Protein AF-A0A1T2KT73-F1 (afdb_monomer_lite)

Structure (mmCIF, N/CA/C/O backbone):
data_AF-A0A1T2KT73-F1
#
_entry.id   AF-A0A1T2KT73-F1
#
loop_
_atom_site.group_PDB
_atom_site.id
_atom_site.type_symbol
_atom_site.label_atom_id
_atom_site.label_alt_id
_atom_site.label_comp_id
_atom_site.label_asym_id
_atom_site.label_entity_id
_atom_site.label_seq_id
_atom_site.pdbx_PDB_ins_code
_atom_site.Cartn_x
_atom_site.Cartn_y
_atom_site.Cartn_z
_atom_site.occupancy
_atom_site.B_iso_or_equiv
_atom_site.auth_seq_id
_atom_site.auth_comp_id
_atom_site.auth_asym_id
_atom_site.auth_atom_id
_atom_site.pdbx_PDB_model_num
ATOM 1 N N . MET A 1 1 ? -27.287 -7.869 16.035 1.00 60.25 1 MET A N 1
ATOM 2 C CA . MET A 1 1 ? -26.014 -7.550 16.724 1.00 60.25 1 MET A CA 1
ATOM 3 C C . MET A 1 1 ? -24.893 -8.373 16.089 1.00 60.25 1 MET A C 1
ATOM 5 O O . MET A 1 1 ? -25.144 -9.527 15.761 1.00 60.25 1 MET A O 1
ATOM 9 N N . HIS A 1 2 ? -23.702 -7.813 15.856 1.00 80.69 2 HIS A N 1
ATOM 10 C CA . HIS A 1 2 ? -22.602 -8.532 15.194 1.00 80.69 2 HIS A CA 1
ATOM 11 C C . HIS A 1 2 ? -22.084 -9.702 16.060 1.00 80.69 2 HIS A C 1
ATOM 13 O O . HIS A 1 2 ? -21.867 -9.531 17.259 1.00 80.69 2 HIS A O 1
ATOM 19 N N . ARG A 1 3 ? -21.849 -10.888 15.472 1.00 85.94 3 ARG A N 1
ATOM 20 C CA . ARG A 1 3 ? -21.513 -12.128 16.213 1.00 85.94 3 ARG A CA 1
ATOM 21 C C . ARG A 1 3 ? -20.261 -11.993 17.088 1.00 85.94 3 ARG A C 1
ATOM 23 O O . ARG A 1 3 ? -20.213 -12.538 18.191 1.00 85.94 3 ARG A O 1
ATOM 30 N N . LEU A 1 4 ? -19.251 -11.263 16.610 1.00 82.00 4 LEU A N 1
ATOM 31 C CA . LEU A 1 4 ? -18.031 -10.994 17.378 1.00 82.00 4 LEU A CA 1
ATOM 32 C C . LEU A 1 4 ? -18.305 -10.117 18.598 1.00 82.00 4 LEU A C 1
ATOM 34 O O . LEU A 1 4 ? -17.807 -10.431 19.676 1.00 82.00 4 LEU A O 1
ATOM 38 N N . LEU A 1 5 ? -19.144 -9.091 18.443 1.00 80.44 5 LEU A N 1
ATOM 39 C CA . LEU A 1 5 ? -19.534 -8.200 19.532 1.00 80.44 5 LEU A CA 1
ATOM 40 C C . LEU A 1 5 ? -20.291 -8.985 20.614 1.00 80.44 5 LEU A C 1
ATOM 42 O O . LEU A 1 5 ? -19.954 -8.905 21.789 1.00 80.44 5 LEU A O 1
ATOM 46 N N . SER A 1 6 ? -21.226 -9.854 20.220 1.00 82.75 6 SER A N 1
ATOM 47 C CA . SER A 1 6 ? -21.935 -10.738 21.158 1.00 82.75 6 SER A CA 1
ATOM 48 C C . SER A 1 6 ? -20.988 -11.685 21.909 1.00 82.75 6 SER A C 1
ATOM 50 O O . SER A 1 6 ? -21.173 -11.945 23.097 1.00 82.75 6 SER A O 1
ATOM 52 N N . ARG A 1 7 ? -19.935 -12.181 21.247 1.00 83.31 7 ARG A N 1
ATOM 53 C CA . ARG A 1 7 ? -18.901 -13.013 21.882 1.00 83.31 7 ARG A CA 1
ATOM 54 C C . ARG A 1 7 ? -18.015 -12.209 22.842 1.00 83.31 7 ARG A C 1
ATOM 56 O O . ARG A 1 7 ? -17.641 -12.733 23.889 1.00 83.31 7 ARG A O 1
ATOM 63 N N . GLN A 1 8 ? -17.676 -10.966 22.498 1.00 83.31 8 GLN A N 1
ATOM 64 C CA . GLN A 1 8 ? -16.897 -10.061 23.351 1.00 83.31 8 GLN A CA 1
ATOM 65 C C . GLN A 1 8 ? -17.671 -9.683 24.618 1.00 83.31 8 GLN A C 1
ATOM 67 O O . GLN A 1 8 ? -17.109 -9.755 25.709 1.00 83.31 8 GLN A O 1
ATOM 72 N N . LEU A 1 9 ? -18.966 -9.384 24.490 1.00 82.94 9 LEU A N 1
ATOM 73 C CA . LEU A 1 9 ? -19.841 -9.083 25.624 1.00 82.94 9 LEU A CA 1
ATOM 74 C C . LEU A 1 9 ? -19.959 -10.274 26.582 1.00 82.94 9 LEU A C 1
ATOM 76 O O . LEU A 1 9 ? -19.686 -10.127 27.772 1.00 82.94 9 LEU A O 1
ATOM 80 N N . ARG A 1 10 ? -20.208 -11.484 26.058 1.00 83.31 10 ARG A N 1
ATOM 81 C CA . ARG A 1 10 ? -20.224 -12.713 26.875 1.00 83.31 10 ARG A CA 1
ATOM 82 C C . ARG A 1 10 ? -18.905 -12.953 27.616 1.00 83.31 10 ARG A C 1
ATOM 84 O O . ARG A 1 10 ? -18.930 -13.322 28.783 1.00 83.31 10 ARG A O 1
ATOM 91 N N . LYS A 1 11 ? -17.752 -12.718 26.972 1.00 82.50 11 LYS A N 1
ATOM 92 C CA . LYS A 1 11 ? -16.427 -12.856 27.614 1.00 82.50 11 LYS A CA 1
ATOM 93 C C . LYS A 1 11 ? -16.197 -11.867 28.759 1.00 82.50 11 LYS A C 1
ATOM 95 O O . LYS A 1 11 ? -15.420 -12.170 29.656 1.00 82.50 11 LYS A O 1
ATOM 100 N N . LEU A 1 12 ? -16.832 -10.700 28.717 1.00 80.50 12 LEU A N 1
ATOM 101 C CA . LEU A 1 12 ? -16.734 -9.672 29.757 1.00 80.50 12 LEU A CA 1
ATOM 102 C C . LEU A 1 12 ? -17.805 -9.830 30.851 1.00 80.50 12 LEU A C 1
ATOM 104 O O . LEU A 1 12 ? -17.889 -8.990 31.750 1.00 80.50 12 LEU A O 1
ATOM 108 N N . GLY A 1 13 ? -18.621 -10.891 30.778 1.00 79.06 13 GLY A N 1
ATOM 109 C CA . GLY A 1 13 ? -19.756 -11.097 31.677 1.00 79.06 13 GLY A CA 1
ATOM 110 C C . GLY A 1 13 ? -20.811 -9.998 31.546 1.00 79.06 13 GLY A C 1
ATOM 111 O O . GLY A 1 13 ? -21.504 -9.701 32.512 1.00 79.06 13 GLY A O 1
ATOM 112 N N . LEU A 1 14 ? -20.875 -9.349 30.379 1.00 79.88 14 LEU A N 1
ATOM 113 C CA . LEU A 1 14 ? -21.839 -8.303 30.080 1.00 79.88 14 LEU A CA 1
ATOM 114 C C . LEU A 1 14 ? -23.060 -8.938 29.428 1.00 79.88 14 LEU A C 1
ATOM 116 O O . LEU A 1 14 ? -22.970 -9.463 28.314 1.00 79.88 14 LEU A O 1
ATOM 120 N N . ASP A 1 15 ? -24.186 -8.872 30.132 1.00 75.62 15 ASP A N 1
ATOM 121 C CA . ASP A 1 15 ? -25.490 -9.220 29.588 1.00 75.62 15 ASP A CA 1
ATOM 122 C C . ASP A 1 15 ? -26.254 -7.945 29.216 1.00 75.62 15 ASP A C 1
ATOM 124 O O . ASP A 1 15 ? -26.145 -6.920 29.893 1.00 75.62 15 ASP A O 1
ATOM 128 N N . THR A 1 16 ? -27.035 -7.992 28.138 1.00 68.62 16 THR A N 1
ATOM 129 C CA . THR A 1 16 ? -27.805 -6.835 27.631 1.00 68.62 16 THR A CA 1
ATOM 130 C C . THR A 1 16 ? -28.884 -6.344 28.600 1.00 68.62 16 THR A C 1
ATOM 132 O O . THR A 1 16 ? -29.432 -5.260 28.424 1.00 68.62 16 THR A O 1
ATOM 135 N N . SER A 1 17 ? -29.186 -7.146 29.614 1.00 69.31 17 SER A N 1
ATOM 136 C CA . SER A 1 17 ? -30.226 -6.958 30.624 1.00 69.31 17 SER A CA 1
ATOM 137 C C . SER A 1 17 ? -29.715 -6.313 31.918 1.00 69.31 17 SER A C 1
ATOM 139 O O . SER A 1 17 ? -30.527 -5.953 32.767 1.00 69.31 17 SER A O 1
ATOM 141 N N . SER A 1 18 ? -28.398 -6.163 32.095 1.00 69.69 18 SER A N 1
ATOM 142 C CA . SER A 1 18 ? -27.792 -5.618 33.319 1.00 69.69 18 SER A CA 1
ATOM 143 C C . SER A 1 18 ? -26.932 -4.395 33.028 1.00 69.69 18 SER A C 1
ATOM 145 O O . SER A 1 18 ? -26.179 -4.385 32.053 1.00 69.69 18 SER A O 1
ATOM 147 N N . THR A 1 19 ? -26.989 -3.382 33.894 1.00 76.25 19 THR A N 1
ATOM 148 C CA . THR A 1 19 ? -26.130 -2.201 33.779 1.00 76.25 19 THR A CA 1
ATOM 149 C C . THR A 1 19 ? -24.668 -2.595 34.032 1.00 76.25 19 THR A C 1
ATOM 151 O O . THR A 1 19 ? -24.367 -3.121 35.107 1.00 76.25 19 THR A O 1
ATOM 154 N N . PRO A 1 20 ? -23.744 -2.354 33.082 1.00 82.00 20 PRO A N 1
ATOM 155 C CA . PRO A 1 20 ? -22.328 -2.649 33.263 1.00 82.00 20 PRO A CA 1
ATOM 156 C C . PRO A 1 20 ? -21.747 -1.909 34.465 1.00 82.00 20 PRO A C 1
ATOM 158 O O . PRO A 1 20 ? -22.029 -0.729 34.676 1.00 82.00 20 PRO A O 1
ATOM 161 N N . THR A 1 21 ? -20.836 -2.552 35.190 1.00 86.94 21 THR A N 1
ATOM 162 C CA . THR A 1 21 ? -19.983 -1.821 36.134 1.00 86.94 21 THR A CA 1
ATOM 163 C C . THR A 1 21 ? -19.013 -0.927 35.355 1.00 86.94 21 THR A C 1
ATOM 165 O O . THR A 1 21 ? -18.537 -1.318 34.287 1.00 86.94 21 THR A O 1
ATOM 168 N N . THR A 1 22 ? -18.613 0.218 35.917 1.00 87.56 22 THR A N 1
ATOM 169 C CA . THR A 1 22 ? -17.617 1.129 35.316 1.00 87.56 22 THR A CA 1
ATOM 170 C C . THR A 1 22 ? -16.347 0.402 34.851 1.00 87.56 22 THR A C 1
ATOM 172 O O . THR A 1 22 ? -15.844 0.669 33.764 1.00 87.56 22 THR A O 1
ATOM 175 N N . LYS A 1 23 ? -15.863 -0.589 35.619 1.00 87.81 23 LYS A N 1
ATOM 176 C CA . LYS A 1 23 ? -14.710 -1.428 35.238 1.00 87.81 23 LYS A CA 1
ATOM 177 C C . LYS A 1 23 ? -14.965 -2.287 33.995 1.00 87.81 23 LYS A C 1
ATOM 179 O O . LYS A 1 23 ? -14.079 -2.425 33.159 1.00 87.81 23 LYS A O 1
ATOM 184 N N . GLN A 1 24 ? -16.156 -2.874 33.861 1.00 85.88 24 GLN A N 1
ATOM 185 C CA . GLN A 1 24 ? -16.492 -3.688 32.690 1.00 85.88 24 GLN A CA 1
ATOM 186 C C . GLN A 1 24 ? -16.628 -2.819 31.438 1.00 85.88 24 GLN A C 1
ATOM 188 O O . GLN A 1 24 ? -16.176 -3.224 30.369 1.00 85.88 24 GLN A O 1
ATOM 193 N N . LEU A 1 25 ? -17.193 -1.615 31.582 1.00 87.38 25 LEU A N 1
ATOM 194 C CA . LEU A 1 25 ? -17.280 -0.644 30.496 1.00 87.38 25 LEU A CA 1
ATOM 195 C C . LEU A 1 25 ? -15.891 -0.174 30.045 1.00 87.38 25 LEU A C 1
ATOM 197 O O . LEU A 1 25 ? -15.613 -0.182 28.850 1.00 87.38 25 LEU A O 1
ATOM 201 N N . ALA A 1 26 ? -14.998 0.153 30.985 1.00 89.69 26 ALA A N 1
ATOM 202 C CA . ALA A 1 26 ? -13.615 0.511 30.672 1.00 89.69 26 ALA A CA 1
ATOM 203 C C . ALA A 1 26 ? -12.887 -0.620 29.920 1.00 89.69 26 ALA A C 1
ATOM 205 O O . ALA A 1 26 ? -12.269 -0.376 28.888 1.00 89.69 26 ALA A O 1
ATOM 206 N N . ASN A 1 27 ? -13.035 -1.872 30.370 1.00 89.06 27 ASN A N 1
ATOM 207 C CA . ASN A 1 27 ? -12.447 -3.035 29.695 1.00 89.06 27 ASN A CA 1
ATOM 208 C C . ASN A 1 27 ? -13.015 -3.270 28.286 1.00 89.06 27 ASN A C 1
ATOM 210 O O . ASN A 1 27 ? -12.292 -3.719 27.396 1.00 89.06 27 ASN A O 1
ATOM 214 N N . LEU A 1 28 ? -14.307 -3.003 28.078 1.00 88.00 28 LEU A N 1
ATOM 215 C CA . LEU A 1 28 ? -14.923 -3.086 26.756 1.00 88.00 28 LEU A CA 1
ATOM 216 C C . LEU A 1 28 ? -14.352 -2.012 25.826 1.00 88.00 28 LEU A C 1
ATOM 218 O O . LEU A 1 28 ? -13.920 -2.344 24.726 1.00 88.00 28 LEU A O 1
ATOM 222 N N . LEU A 1 29 ? -14.321 -0.754 26.278 1.00 90.56 29 LEU A N 1
ATOM 223 C CA . LEU A 1 29 ? -13.792 0.369 2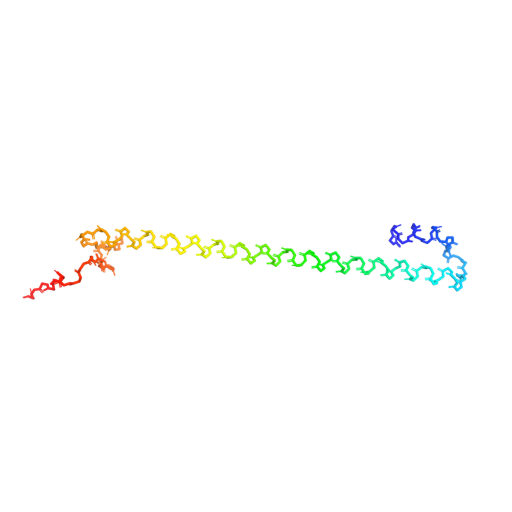5.501 1.00 90.56 29 LEU A CA 1
ATOM 224 C C . LEU A 1 29 ? -12.325 0.155 25.133 1.00 90.56 29 LEU A C 1
ATOM 226 O O . LEU A 1 29 ? -11.965 0.357 23.979 1.00 90.56 29 LEU A O 1
ATOM 230 N N . GLN A 1 30 ? -11.514 -0.345 26.066 1.00 92.62 30 GLN A N 1
ATOM 231 C CA . GLN A 1 30 ? -10.118 -0.685 25.808 1.00 92.62 30 GLN A CA 1
ATOM 232 C C . GLN A 1 30 ? -9.986 -1.733 24.692 1.00 92.62 30 GLN A C 1
ATOM 234 O O . GLN A 1 30 ? -9.266 -1.517 23.723 1.00 92.62 30 GLN A O 1
ATOM 239 N N . ARG A 1 31 ? -10.747 -2.834 24.762 1.00 88.94 31 ARG A N 1
ATOM 240 C CA . ARG A 1 31 ? -10.734 -3.880 23.720 1.00 88.94 31 ARG A CA 1
ATOM 241 C C . ARG A 1 31 ? -11.217 -3.378 22.360 1.00 88.94 31 ARG A C 1
ATOM 243 O O . ARG A 1 31 ? -10.727 -3.835 21.329 1.00 88.94 31 ARG A O 1
ATOM 250 N N . VAL A 1 32 ? -12.212 -2.492 22.344 1.00 90.81 32 VAL A N 1
ATOM 251 C CA . VAL A 1 32 ? -12.709 -1.875 21.106 1.00 90.81 32 VAL A CA 1
ATOM 252 C C . VAL A 1 32 ? -11.640 -0.955 20.519 1.00 90.81 32 VAL A C 1
ATOM 254 O O . VAL A 1 32 ? -11.350 -1.067 19.333 1.00 90.81 32 VAL A O 1
ATOM 257 N N . SER A 1 33 ? -11.006 -0.131 21.355 1.00 94.31 33 SER A N 1
ATOM 258 C CA . SER A 1 33 ? -9.899 0.746 20.968 1.00 94.31 33 SER A CA 1
ATOM 259 C C . SER A 1 33 ? -8.741 -0.045 20.359 1.00 94.31 33 SER A C 1
ATOM 261 O O . SER A 1 33 ? -8.286 0.282 19.272 1.00 94.31 33 SER A O 1
ATOM 263 N N . GLU A 1 34 ? -8.317 -1.135 21.004 1.00 94.31 34 GLU A N 1
ATOM 264 C CA . GLU A 1 34 ? -7.282 -2.041 20.483 1.00 94.31 34 GLU A CA 1
ATOM 265 C C . GLU A 1 34 ? -7.675 -2.665 19.138 1.00 94.31 34 GLU A C 1
ATOM 267 O O . GLU A 1 34 ? -6.844 -2.794 18.246 1.00 94.31 34 GLU A O 1
ATOM 272 N N . THR A 1 35 ? -8.949 -3.030 18.966 1.00 92.19 35 THR A N 1
ATOM 273 C CA . THR A 1 35 ? -9.436 -3.606 17.703 1.00 92.19 35 THR A CA 1
ATOM 274 C C . THR A 1 35 ? -9.414 -2.578 16.572 1.00 92.19 35 THR A C 1
ATOM 276 O O . THR A 1 35 ? -9.073 -2.926 15.446 1.00 92.19 35 THR A O 1
ATOM 279 N N . TYR A 1 36 ? -9.785 -1.328 16.854 1.00 93.75 36 TYR A N 1
ATOM 280 C CA . TYR A 1 36 ? -9.733 -0.254 15.862 1.00 93.75 36 TYR A CA 1
ATOM 281 C C . TYR A 1 36 ? -8.299 0.124 15.516 1.00 93.75 36 TYR A C 1
ATOM 283 O O . TYR A 1 36 ? -7.993 0.223 14.335 1.00 93.75 36 TYR A O 1
ATOM 291 N N . GLN A 1 37 ? -7.413 0.214 16.511 1.00 97.00 37 GLN A N 1
ATOM 292 C CA . GLN A 1 37 ? -5.997 0.467 16.261 1.00 97.00 37 GLN A CA 1
ATOM 293 C C . GLN A 1 37 ? -5.387 -0.622 15.374 1.00 97.00 37 GLN A C 1
ATOM 295 O O . GLN A 1 37 ? -4.750 -0.306 14.379 1.00 97.00 37 GLN A O 1
ATOM 300 N N . GLN A 1 38 ? -5.659 -1.898 15.671 1.00 96.75 38 GLN A N 1
ATOM 301 C CA . GLN A 1 38 ? -5.186 -3.000 14.834 1.00 96.75 38 GLN A CA 1
ATOM 302 C C . GLN A 1 38 ? -5.726 -2.906 13.401 1.00 96.75 38 GLN A C 1
ATOM 304 O O . GLN A 1 38 ? -4.986 -3.128 12.453 1.00 96.75 38 GLN A O 1
ATOM 309 N N . ALA A 1 39 ? -7.009 -2.576 13.230 1.00 95.38 39 ALA A N 1
ATOM 310 C CA . ALA A 1 39 ? -7.605 -2.445 11.904 1.00 95.38 39 ALA A CA 1
ATOM 311 C C . ALA A 1 39 ? -7.006 -1.273 11.106 1.00 95.38 39 ALA A C 1
ATOM 313 O O . ALA A 1 39 ? -6.817 -1.395 9.895 1.00 95.38 39 ALA A O 1
ATOM 314 N N . ASP A 1 40 ? -6.700 -0.157 11.770 1.00 97.75 40 ASP A N 1
ATOM 315 C CA . ASP A 1 40 ? -6.028 0.986 11.153 1.00 97.75 40 ASP A CA 1
ATOM 316 C C . ASP A 1 40 ? -4.579 0.658 10.777 1.00 97.75 40 ASP A C 1
ATOM 318 O O . ASP A 1 40 ? -4.154 0.990 9.669 1.00 97.75 40 ASP A O 1
ATOM 322 N N . ASP A 1 41 ? -3.852 -0.049 11.644 1.00 97.62 41 ASP A N 1
ATOM 323 C CA . ASP A 1 41 ? -2.486 -0.504 11.379 1.00 97.62 41 ASP A CA 1
ATOM 324 C C . ASP A 1 41 ? -2.458 -1.489 10.196 1.00 97.62 41 ASP A C 1
ATOM 326 O O . ASP A 1 41 ? -1.668 -1.322 9.265 1.00 97.62 41 ASP A O 1
ATOM 330 N N . ASP A 1 42 ? -3.365 -2.472 10.179 1.00 98.00 42 ASP A N 1
ATOM 331 C CA . ASP A 1 42 ? -3.500 -3.445 9.089 1.00 98.00 42 ASP A CA 1
ATOM 332 C C . ASP A 1 42 ? -3.824 -2.743 7.759 1.00 98.00 42 ASP A C 1
ATOM 334 O O . ASP A 1 42 ? -3.233 -3.055 6.720 1.00 98.00 42 ASP A O 1
ATOM 338 N N . ARG A 1 43 ? -4.738 -1.762 7.783 1.00 98.00 43 ARG A N 1
ATOM 339 C CA . ARG A 1 43 ? -5.093 -0.965 6.602 1.00 98.00 43 ARG A CA 1
ATOM 340 C C . ARG A 1 43 ? -3.903 -0.152 6.103 1.00 98.00 43 ARG A C 1
ATOM 342 O O . ARG A 1 43 ? -3.622 -0.176 4.907 1.00 98.00 43 ARG A O 1
ATOM 349 N N . TYR A 1 44 ? -3.191 0.527 7.000 1.00 97.94 44 TYR A N 1
ATOM 350 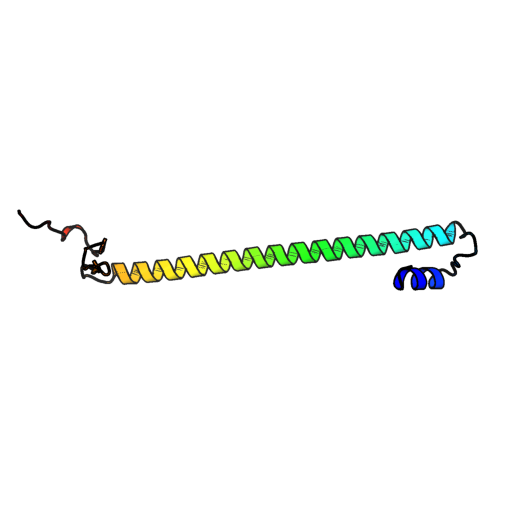C CA . TYR A 1 44 ? -2.006 1.307 6.653 1.00 97.94 44 TYR A CA 1
ATOM 351 C C . TYR A 1 44 ? -0.910 0.431 6.034 1.00 97.94 44 TYR A C 1
ATOM 353 O O . TYR A 1 44 ? -0.321 0.797 5.015 1.00 97.94 44 TYR A O 1
ATOM 361 N N . LEU A 1 45 ? -0.651 -0.746 6.610 1.00 98.25 45 LEU A N 1
ATOM 362 C CA . LEU A 1 45 ? 0.328 -1.692 6.074 1.00 98.25 45 LEU A CA 1
ATOM 363 C C . LEU A 1 45 ? -0.065 -2.190 4.681 1.00 98.25 45 LEU A C 1
ATOM 365 O O . LEU A 1 45 ? 0.788 -2.241 3.791 1.00 98.25 45 LEU A O 1
ATOM 369 N N . LEU A 1 46 ? -1.344 -2.513 4.469 1.00 98.19 46 LEU A N 1
ATOM 370 C CA . LEU A 1 46 ? -1.843 -2.932 3.162 1.00 98.19 46 LEU A CA 1
ATOM 371 C C . LEU A 1 46 ? -1.673 -1.820 2.121 1.00 98.19 46 LEU A C 1
ATOM 373 O O . LEU A 1 46 ? -1.075 -2.061 1.072 1.00 98.19 46 LEU A O 1
ATOM 377 N N . GLU A 1 47 ? -2.137 -0.606 2.427 1.00 98.31 47 GLU A N 1
ATOM 378 C CA . GLU A 1 47 ? -1.996 0.568 1.557 1.00 98.31 47 GLU A CA 1
ATOM 379 C C . GLU A 1 47 ? -0.525 0.820 1.207 1.00 98.31 47 GLU A C 1
ATOM 381 O O . GLU A 1 47 ? -0.178 0.994 0.038 1.00 98.31 47 GLU A O 1
ATOM 386 N N . ARG A 1 48 ? 0.368 0.747 2.201 1.00 98.19 48 ARG A N 1
ATOM 387 C CA . ARG A 1 48 ? 1.804 0.928 1.984 1.00 98.19 48 ARG A CA 1
ATOM 388 C C . ARG A 1 48 ? 2.400 -0.160 1.092 1.00 98.19 48 ARG A C 1
ATOM 390 O O . ARG A 1 48 ? 3.214 0.161 0.229 1.00 98.19 48 ARG A O 1
ATOM 397 N N . SER A 1 49 ? 2.012 -1.421 1.281 1.00 98.12 49 SER A N 1
ATOM 398 C CA . SER A 1 49 ? 2.498 -2.537 0.458 1.00 98.12 49 SER A CA 1
ATOM 399 C C . SER A 1 49 ? 2.042 -2.430 -0.999 1.00 98.12 49 SER A C 1
ATOM 401 O O . SER A 1 49 ? 2.837 -2.663 -1.909 1.00 98.12 49 SER A O 1
ATOM 403 N N . LEU A 1 50 ? 0.794 -2.006 -1.223 1.00 98.25 50 LEU A N 1
ATOM 404 C CA . LEU A 1 50 ? 0.249 -1.773 -2.558 1.00 98.25 50 LEU A CA 1
ATOM 405 C C . LEU A 1 50 ? 0.977 -0.628 -3.256 1.00 98.25 50 LEU A C 1
ATOM 407 O O . LEU A 1 50 ? 1.344 -0.770 -4.419 1.00 98.25 50 LEU A O 1
ATOM 411 N N . GLN A 1 51 ? 1.233 0.469 -2.539 1.00 98.31 51 GLN A N 1
ATOM 412 C CA . GLN A 1 51 ? 1.977 1.597 -3.088 1.00 98.31 51 GLN A CA 1
ATOM 413 C C . GLN A 1 51 ? 3.385 1.176 -3.523 1.00 98.31 51 GLN A C 1
ATOM 415 O O . GLN A 1 51 ? 3.771 1.430 -4.658 1.00 98.31 51 GLN A O 1
ATOM 420 N N . ILE A 1 52 ? 4.117 0.468 -2.656 1.00 98.31 52 ILE A N 1
ATOM 421 C CA . ILE A 1 52 ? 5.469 -0.019 -2.967 1.00 98.31 52 ILE A CA 1
ATOM 422 C C . ILE A 1 52 ? 5.445 -0.926 -4.201 1.00 98.31 52 ILE A C 1
ATOM 424 O O . ILE A 1 52 ? 6.228 -0.725 -5.123 1.00 98.31 52 ILE A O 1
ATOM 428 N N . SER A 1 53 ? 4.516 -1.884 -4.256 1.00 96.12 53 SER A N 1
ATOM 429 C CA . SER A 1 53 ? 4.414 -2.800 -5.395 1.00 96.12 53 SER A CA 1
ATOM 430 C C . SER A 1 53 ? 4.062 -2.077 -6.700 1.00 96.12 53 SER A C 1
ATOM 432 O O . SER A 1 53 ? 4.590 -2.427 -7.756 1.00 96.12 53 SER A O 1
ATOM 434 N N . SER A 1 54 ? 3.203 -1.056 -6.637 1.00 98.12 54 SER A N 1
ATOM 435 C CA . SER A 1 54 ? 2.869 -0.217 -7.790 1.00 98.12 54 SER A CA 1
ATOM 436 C C . SER A 1 54 ? 4.093 0.547 -8.297 1.00 98.12 54 SER A C 1
ATOM 438 O O . SER A 1 54 ? 4.366 0.541 -9.499 1.00 98.12 54 SER A O 1
ATOM 440 N N . ASP A 1 55 ? 4.850 1.163 -7.389 1.00 98.19 55 ASP A N 1
ATOM 441 C CA . ASP A 1 55 ? 6.048 1.935 -7.726 1.00 98.19 55 ASP A CA 1
ATOM 442 C C . ASP A 1 55 ? 7.134 1.034 -8.340 1.00 98.19 55 ASP A C 1
ATOM 444 O O . ASP A 1 55 ? 7.728 1.373 -9.367 1.00 98.19 55 ASP A O 1
ATOM 448 N N . GLU A 1 56 ? 7.352 -0.155 -7.768 1.00 98.50 56 GLU A N 1
ATOM 449 C CA . GLU A 1 56 ? 8.289 -1.154 -8.294 1.00 98.50 56 GLU A CA 1
ATOM 450 C C . GLU A 1 56 ? 7.898 -1.621 -9.701 1.00 98.50 56 GLU A C 1
ATOM 452 O O . GLU A 1 56 ? 8.741 -1.673 -10.600 1.00 98.50 56 GLU A O 1
ATOM 457 N N . MET A 1 57 ? 6.616 -1.919 -9.927 1.00 98.38 57 MET A N 1
ATOM 458 C CA . MET A 1 57 ? 6.119 -2.349 -11.234 1.00 98.38 57 MET A CA 1
ATOM 459 C C . MET A 1 57 ? 6.279 -1.250 -12.288 1.00 98.38 57 MET A C 1
ATOM 461 O O . MET A 1 57 ? 6.693 -1.525 -13.417 1.00 98.38 57 MET A O 1
ATOM 465 N N . GLN A 1 58 ? 6.000 0.002 -11.920 1.00 98.19 58 GLN A N 1
ATOM 466 C CA . GLN A 1 58 ? 6.172 1.142 -12.812 1.00 98.19 58 GLN A CA 1
ATOM 467 C C . GLN A 1 58 ? 7.647 1.356 -13.173 1.00 98.19 58 GLN A C 1
ATOM 469 O O . GLN A 1 58 ? 7.959 1.580 -14.345 1.00 98.19 58 GLN A O 1
ATOM 474 N N . ALA A 1 59 ? 8.557 1.227 -12.206 1.00 98.25 59 ALA A N 1
ATOM 475 C CA . ALA A 1 59 ? 9.993 1.306 -12.452 1.00 98.25 59 ALA A CA 1
ATOM 476 C C . ALA A 1 59 ? 10.475 0.184 -13.390 1.00 98.25 59 ALA A C 1
ATOM 478 O O . ALA A 1 59 ? 11.183 0.454 -14.363 1.00 98.25 59 ALA A O 1
ATOM 479 N N . MET A 1 60 ? 10.039 -1.061 -13.161 1.00 98.00 60 MET A N 1
ATOM 480 C CA . MET A 1 60 ? 10.361 -2.192 -14.040 1.00 98.00 60 MET A CA 1
ATOM 481 C C . MET A 1 60 ? 9.847 -1.972 -15.465 1.00 98.00 60 MET A C 1
ATOM 483 O O . MET A 1 60 ? 10.582 -2.198 -16.428 1.00 98.00 60 MET A O 1
ATOM 487 N N . PHE A 1 61 ? 8.610 -1.491 -15.611 1.00 97.75 61 PHE A N 1
ATOM 488 C CA . PHE A 1 61 ? 8.025 -1.197 -16.917 1.00 97.75 61 PHE A CA 1
ATOM 489 C C . PHE A 1 61 ? 8.812 -0.115 -17.663 1.00 97.75 61 PHE A C 1
ATOM 491 O O . PHE A 1 61 ? 9.135 -0.284 -18.839 1.00 97.75 61 PHE A O 1
ATOM 498 N N . GLN A 1 62 ? 9.177 0.975 -16.981 1.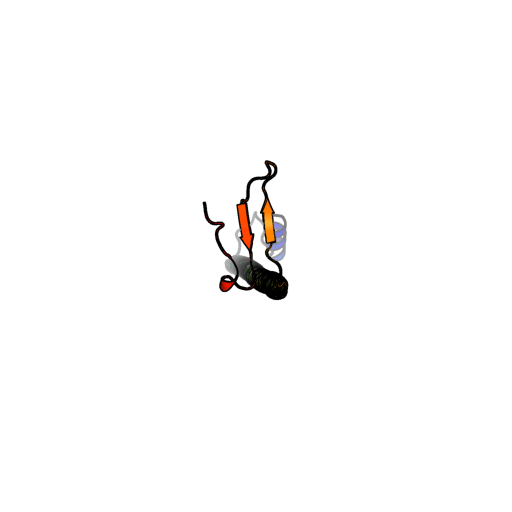00 97.81 62 GLN A N 1
ATOM 499 C CA . GLN A 1 62 ? 9.993 2.042 -17.566 1.00 97.81 62 GLN A CA 1
ATOM 500 C C . GLN A 1 62 ? 11.367 1.531 -18.007 1.00 97.81 62 GLN A C 1
ATOM 502 O O . GLN A 1 62 ? 11.803 1.828 -19.119 1.00 97.81 62 GLN A O 1
ATOM 507 N N . GLN A 1 63 ? 12.023 0.714 -17.182 1.00 97.62 63 GLN A N 1
ATOM 508 C CA . GLN A 1 63 ? 13.311 0.117 -17.522 1.00 97.62 63 GLN A CA 1
ATOM 509 C C . GLN A 1 63 ? 13.205 -0.814 -18.739 1.00 97.62 63 GLN A C 1
ATOM 511 O O . GLN A 1 63 ? 14.049 -0.767 -19.637 1.00 97.62 63 GLN A O 1
ATOM 516 N N . GLN A 1 64 ? 12.168 -1.653 -18.793 1.00 97.44 64 GLN A N 1
ATOM 517 C CA . GLN A 1 64 ? 11.948 -2.560 -19.917 1.00 97.44 64 GLN A CA 1
ATOM 518 C C . GLN A 1 64 ? 11.665 -1.789 -21.208 1.00 97.44 64 GLN A C 1
ATOM 520 O O . GLN A 1 64 ? 12.235 -2.119 -22.249 1.00 97.44 64 GLN A O 1
ATOM 525 N N . LYS A 1 65 ? 10.840 -0.739 -21.132 1.00 96.50 65 LYS A N 1
ATOM 526 C CA . LYS A 1 65 ? 10.540 0.144 -22.261 1.00 96.50 65 LYS A CA 1
ATOM 527 C C . LYS A 1 65 ? 11.805 0.822 -22.787 1.00 96.50 65 LYS A C 1
ATOM 529 O O . LYS A 1 65 ? 12.105 0.683 -23.968 1.00 96.50 65 LYS A O 1
ATOM 534 N N . ALA A 1 66 ? 12.594 1.444 -21.910 1.00 96.00 66 ALA A N 1
ATOM 535 C CA . ALA A 1 66 ? 13.848 2.091 -22.293 1.00 96.00 66 ALA A CA 1
ATOM 536 C C . ALA A 1 66 ? 14.843 1.101 -22.927 1.00 96.00 66 ALA A C 1
ATOM 538 O O . ALA A 1 66 ? 15.522 1.426 -23.899 1.00 96.00 66 ALA A O 1
ATOM 539 N N . SER A 1 67 ? 14.911 -0.136 -22.420 1.00 95.12 67 SER A N 1
ATOM 540 C CA . SER A 1 67 ? 15.759 -1.174 -23.014 1.00 95.12 67 SER A CA 1
ATOM 541 C C . SER A 1 67 ? 15.269 -1.614 -24.396 1.00 95.12 67 SER A C 1
ATOM 543 O O . SER A 1 67 ? 16.090 -1.823 -25.289 1.00 95.12 67 SER A O 1
ATOM 545 N N . ALA A 1 68 ? 13.955 -1.757 -24.587 1.00 93.56 68 ALA A N 1
ATOM 546 C CA . ALA A 1 68 ? 13.372 -2.115 -25.876 1.00 93.56 68 ALA A CA 1
ATOM 547 C C . ALA A 1 68 ? 13.589 -1.011 -26.921 1.00 93.56 68 ALA A C 1
ATOM 549 O O . ALA A 1 68 ? 14.058 -1.306 -28.019 1.00 93.56 68 ALA A O 1
ATOM 550 N N . GLU A 1 69 ? 13.328 0.246 -26.557 1.00 93.44 69 GLU A N 1
ATOM 551 C CA . GLU A 1 69 ? 13.567 1.418 -27.408 1.00 93.44 69 GLU A CA 1
ATOM 552 C C . GLU A 1 69 ? 15.049 1.544 -27.774 1.00 93.44 69 GLU A C 1
ATOM 554 O O . GLU A 1 69 ? 15.382 1.667 -28.949 1.00 93.44 69 GLU A O 1
ATOM 559 N N . GLY A 1 70 ? 15.957 1.405 -26.802 1.00 91.69 70 GLY A N 1
ATOM 560 C CA . GLY A 1 70 ? 17.397 1.440 -27.064 1.00 91.69 70 GLY A CA 1
ATOM 561 C C . GLY A 1 70 ? 17.872 0.325 -28.003 1.00 91.69 70 GLY A C 1
ATOM 562 O O . GLY A 1 70 ? 18.730 0.558 -28.852 1.00 91.69 70 GLY A O 1
ATOM 563 N N . ARG A 1 71 ? 17.298 -0.883 -27.901 1.00 89.69 71 ARG A N 1
ATOM 564 C CA . ARG A 1 71 ? 17.595 -1.992 -28.828 1.00 89.69 71 ARG A CA 1
ATOM 565 C C . ARG A 1 71 ? 17.091 -1.706 -30.237 1.00 89.69 71 ARG A C 1
ATOM 567 O O . ARG A 1 71 ? 17.825 -1.953 -31.186 1.00 89.69 71 ARG A O 1
ATOM 574 N N . LEU A 1 72 ? 15.868 -1.194 -30.366 1.00 86.38 72 LEU A N 1
ATOM 575 C CA . LEU A 1 72 ? 15.307 -0.772 -31.649 1.00 86.38 72 LEU A CA 1
ATOM 576 C C . LEU A 1 72 ? 16.176 0.308 -32.291 1.00 86.38 72 LEU A C 1
ATOM 578 O O . LEU A 1 72 ? 16.573 0.149 -33.439 1.00 86.38 72 LEU A O 1
ATOM 582 N N . GLN A 1 73 ? 16.558 1.337 -31.532 1.00 83.56 73 GLN A N 1
ATOM 583 C CA . GLN A 1 73 ? 17.415 2.409 -32.032 1.00 83.56 73 GLN A CA 1
ATOM 584 C C . GLN A 1 73 ? 18.780 1.887 -32.492 1.00 83.56 73 GLN A C 1
ATOM 586 O O . GLN A 1 73 ? 19.266 2.282 -33.546 1.00 83.56 73 GLN A O 1
ATOM 591 N N . ALA A 1 74 ? 19.397 0.977 -31.733 1.00 86.56 74 ALA A N 1
ATOM 592 C CA . ALA A 1 74 ? 20.670 0.375 -32.119 1.00 86.56 74 ALA A CA 1
ATOM 593 C C . ALA A 1 74 ? 20.554 -0.461 -33.403 1.00 86.56 74 ALA A C 1
ATOM 595 O O . ALA A 1 74 ? 21.466 -0.428 -34.223 1.00 86.56 74 ALA A O 1
ATOM 596 N N . LEU A 1 75 ? 19.446 -1.187 -33.592 1.00 83.12 75 LEU A N 1
ATOM 597 C CA . LEU A 1 75 ? 19.182 -1.934 -34.824 1.00 83.12 75 LEU A CA 1
ATOM 598 C C . LEU A 1 75 ? 18.961 -0.999 -36.015 1.00 83.12 75 LEU A C 1
ATOM 600 O O . LEU A 1 75 ? 19.581 -1.213 -37.049 1.00 83.12 75 LEU A O 1
ATOM 604 N N . VAL A 1 76 ? 18.133 0.038 -35.860 1.00 77.62 76 VAL A N 1
ATOM 605 C CA . VAL A 1 76 ? 17.889 1.049 -36.903 1.00 77.62 76 VAL A CA 1
ATOM 606 C C . VAL A 1 76 ? 19.195 1.732 -37.304 1.00 77.62 76 VAL A C 1
ATOM 608 O O . VAL A 1 76 ? 19.516 1.776 -38.483 1.00 77.62 76 VAL A O 1
ATOM 611 N N . ASN A 1 77 ? 19.999 2.178 -36.336 1.00 72.62 77 ASN A N 1
ATOM 612 C CA . ASN A 1 77 ? 21.273 2.848 -36.610 1.00 72.62 77 ASN A CA 1
ATOM 613 C C . ASN A 1 77 ? 22.339 1.912 -37.206 1.00 72.62 77 ASN A C 1
ATOM 615 O O . ASN A 1 77 ? 23.283 2.382 -37.833 1.00 72.62 77 ASN A O 1
ATOM 619 N N . ALA A 1 78 ? 22.244 0.601 -36.967 1.00 78.38 78 ALA A N 1
ATOM 620 C CA . ALA A 1 78 ? 23.165 -0.382 -37.534 1.00 78.38 78 ALA A CA 1
ATOM 621 C C . ALA A 1 78 ? 22.793 -0.794 -38.967 1.00 78.38 78 ALA A C 1
ATOM 623 O O . ALA A 1 78 ? 23.592 -1.468 -39.619 1.00 78.38 78 ALA A O 1
ATOM 624 N N . LEU A 1 79 ? 21.600 -0.428 -39.450 1.00 66.94 79 LEU A N 1
ATOM 625 C CA . LEU A 1 79 ? 21.191 -0.662 -40.828 1.00 66.94 79 LEU A CA 1
ATOM 626 C C . LEU A 1 79 ? 21.688 0.501 -41.708 1.00 66.94 79 LEU A C 1
ATOM 628 O O . LEU A 1 79 ? 21.275 1.639 -41.502 1.00 66.94 79 LEU A O 1
ATOM 632 N N . PRO A 1 80 ? 22.558 0.237 -42.697 1.00 55.31 80 PRO A N 1
ATOM 633 C CA . PRO A 1 80 ? 23.044 1.259 -43.624 1.00 55.31 80 PRO A CA 1
ATOM 634 C C . PRO A 1 80 ? 22.027 1.625 -44.723 1.00 55.31 80 PRO A C 1
ATOM 636 O O . PRO A 1 80 ? 22.304 2.508 -45.529 1.00 55.31 80 PRO A O 1
ATOM 639 N N . ASP A 1 81 ? 20.867 0.962 -44.772 1.00 63.72 81 ASP A N 1
ATOM 640 C CA . ASP A 1 81 ? 19.906 1.080 -45.871 1.00 63.72 81 ASP A CA 1
ATOM 641 C C . ASP A 1 81 ? 18.720 1.989 -45.519 1.00 63.72 81 ASP A C 1
ATOM 643 O O . ASP A 1 81 ? 18.175 1.948 -44.415 1.00 63.72 81 ASP A O 1
ATOM 647 N N . ILE A 1 82 ? 18.304 2.797 -46.497 1.00 67.75 82 ILE A N 1
ATOM 648 C CA . ILE A 1 82 ? 17.150 3.697 -46.406 1.00 67.75 82 ILE A CA 1
ATOM 649 C C . ILE A 1 82 ? 15.868 2.857 -46.331 1.00 67.75 82 ILE A C 1
ATOM 651 O O . ILE A 1 82 ? 15.550 2.105 -47.255 1.00 67.75 82 ILE A O 1
ATOM 655 N N . VAL A 1 83 ? 15.109 3.003 -45.246 1.00 67.88 83 VAL A N 1
ATOM 656 C CA . VAL A 1 83 ? 13.812 2.351 -45.051 1.00 67.88 83 VAL A CA 1
ATOM 657 C C . VAL A 1 83 ? 12.698 3.324 -45.429 1.00 67.88 83 VAL A C 1
ATOM 659 O O . VAL A 1 83 ? 12.582 4.405 -44.852 1.00 67.88 83 VAL A O 1
ATOM 662 N N . PHE A 1 84 ? 11.856 2.916 -46.379 1.00 73.00 84 PHE A N 1
ATOM 663 C CA . PHE A 1 84 ? 10.640 3.632 -46.761 1.00 73.00 84 PHE A CA 1
ATOM 664 C C . PHE A 1 84 ? 9.425 2.965 -46.117 1.00 73.00 84 PHE A C 1
ATOM 666 O O . PHE A 1 84 ? 9.136 1.798 -46.386 1.00 73.00 84 PHE A O 1
ATOM 673 N N . MET A 1 85 ? 8.700 3.708 -45.286 1.00 72.62 85 MET A N 1
ATOM 674 C CA . MET A 1 85 ? 7.399 3.293 -44.765 1.00 72.62 85 MET A CA 1
ATOM 675 C C . MET A 1 85 ? 6.309 3.715 -45.751 1.00 72.62 85 MET A C 1
ATOM 677 O O . MET A 1 85 ? 6.219 4.892 -46.105 1.00 72.62 85 MET A O 1
ATOM 681 N N . LEU A 1 86 ? 5.487 2.759 -46.184 1.00 80.56 86 LEU A N 1
ATOM 682 C CA . LEU A 1 86 ? 4.348 2.981 -47.077 1.00 80.56 86 LEU A CA 1
ATOM 683 C C . LEU A 1 86 ? 3.043 2.708 -46.323 1.00 80.56 86 LEU A C 1
ATOM 685 O O . LEU A 1 86 ? 2.993 1.790 -45.501 1.00 80.56 86 LEU A O 1
ATOM 689 N N . ASP A 1 87 ? 1.998 3.481 -46.602 1.00 80.19 87 ASP A N 1
ATOM 690 C CA . ASP A 1 87 ? 0.644 3.153 -46.153 1.00 80.19 87 ASP A CA 1
ATOM 691 C C . ASP A 1 87 ? -0.001 2.056 -47.025 1.00 80.19 87 ASP A C 1
ATOM 693 O O . ASP A 1 87 ? 0.568 1.596 -48.020 1.00 80.19 87 ASP A O 1
ATOM 697 N N . GLU A 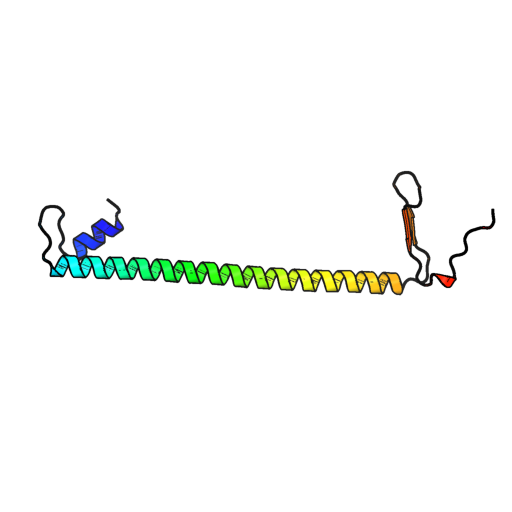1 88 ? -1.204 1.612 -46.642 1.00 79.88 88 GLU A N 1
ATOM 698 C CA . GLU A 1 88 ? -1.967 0.596 -47.388 1.00 79.88 88 GLU A CA 1
ATOM 699 C C . GLU A 1 88 ? -2.325 1.041 -48.822 1.00 79.88 88 GLU A C 1
ATOM 701 O O . GLU A 1 88 ? -2.662 0.206 -49.663 1.00 79.88 88 GLU A O 1
ATOM 706 N N . GLU A 1 89 ? -2.220 2.338 -49.118 1.00 83.44 89 GLU A N 1
ATOM 707 C CA . GLU A 1 89 ? -2.521 2.960 -50.410 1.00 83.44 89 GLU A CA 1
ATOM 708 C C . GLU A 1 89 ? -1.251 3.169 -51.264 1.00 83.44 89 GLU A C 1
ATOM 710 O O . GLU A 1 89 ? -1.341 3.569 -52.427 1.00 83.44 89 GLU A O 1
ATOM 715 N N . GLY A 1 90 ? -0.071 2.828 -50.729 1.00 75.06 90 GLY A N 1
ATOM 716 C CA . GLY A 1 90 ? 1.221 2.930 -51.405 1.00 75.06 90 GLY A CA 1
ATOM 717 C C . GLY A 1 90 ? 1.857 4.322 -51.358 1.00 75.06 90 GLY A C 1
ATOM 718 O O . GLY A 1 90 ? 2.803 4.573 -52.108 1.00 75.06 90 GLY A O 1
ATOM 719 N N . SER A 1 91 ? 1.373 5.224 -50.502 1.00 79.12 91 SER A N 1
ATOM 720 C CA . SER A 1 91 ? 1.976 6.543 -50.284 1.00 79.12 91 SER A CA 1
ATOM 721 C C . SER A 1 91 ? 3.095 6.468 -49.247 1.00 79.12 91 SER A C 1
ATOM 723 O O . SER A 1 91 ? 3.009 5.727 -48.268 1.00 79.12 91 SER A O 1
ATOM 725 N N . TYR A 1 92 ? 4.157 7.253 -49.445 1.00 72.69 92 TYR A N 1
ATOM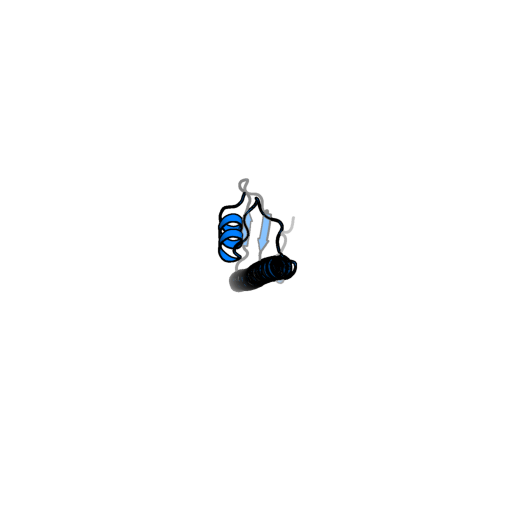 726 C CA . TYR A 1 92 ? 5.267 7.343 -48.495 1.00 72.69 92 TYR A CA 1
ATOM 727 C C . TYR A 1 92 ? 4.845 8.104 -47.235 1.00 72.69 92 TYR A C 1
ATOM 729 O O . TYR A 1 92 ? 4.424 9.257 -47.317 1.00 72.69 92 TYR A O 1
ATOM 737 N N . VAL A 1 93 ? 4.998 7.467 -46.076 1.00 73.12 93 VAL A N 1
ATOM 738 C CA . VAL A 1 93 ? 4.636 8.031 -44.766 1.00 73.12 93 VAL A CA 1
ATOM 739 C C . VAL A 1 93 ? 5.869 8.545 -44.027 1.00 73.12 93 VAL A C 1
ATOM 741 O O . VAL A 1 93 ? 5.820 9.603 -43.406 1.00 73.12 93 VAL A O 1
ATOM 744 N N . GLU A 1 94 ? 6.986 7.818 -44.104 1.00 69.00 94 GLU A N 1
ATOM 745 C CA . GLU A 1 94 ? 8.216 8.155 -43.384 1.00 69.00 94 GLU A CA 1
ATOM 746 C C . GLU A 1 94 ? 9.443 7.554 -44.084 1.00 69.00 94 GLU A C 1
ATOM 748 O O . GLU A 1 94 ? 9.374 6.458 -44.649 1.00 69.00 94 GLU A O 1
ATOM 753 N N . ILE A 1 95 ? 10.564 8.280 -44.054 1.00 67.06 95 ILE A N 1
ATOM 754 C CA . ILE A 1 95 ? 11.857 7.837 -44.587 1.00 67.06 95 ILE A CA 1
ATOM 755 C C . ILE A 1 95 ? 12.847 7.823 -43.428 1.00 67.06 95 ILE A C 1
ATOM 757 O O . ILE A 1 95 ? 13.092 8.860 -42.817 1.00 67.06 95 ILE A O 1
ATOM 761 N N . VAL A 1 96 ? 13.427 6.659 -43.145 1.00 68.19 96 VAL A N 1
ATOM 762 C CA . VAL A 1 96 ? 14.452 6.488 -42.109 1.00 68.19 96 VAL A CA 1
ATOM 763 C C . VAL A 1 96 ? 15.755 6.090 -42.793 1.00 68.19 96 VAL A C 1
ATOM 765 O O . VAL A 1 96 ? 15.810 5.058 -43.457 1.00 68.19 96 VAL A O 1
ATOM 768 N N . ALA A 1 97 ? 16.803 6.901 -42.650 1.00 64.12 97 ALA A N 1
ATOM 769 C CA . ALA A 1 97 ? 18.129 6.631 -43.204 1.00 64.12 97 ALA A CA 1
ATOM 770 C C . ALA A 1 97 ? 19.201 6.754 -42.114 1.00 64.12 97 ALA A C 1
ATOM 772 O O . ALA A 1 97 ? 19.101 7.616 -41.244 1.00 64.12 97 ALA A O 1
ATOM 773 N N . GLY A 1 98 ? 20.224 5.894 -42.167 1.00 58.97 98 GLY A N 1
ATOM 774 C CA . GLY A 1 98 ? 21.329 5.899 -41.201 1.00 58.97 98 GLY A CA 1
ATOM 775 C C . GLY A 1 98 ? 22.259 7.119 -41.309 1.00 58.97 98 GLY A C 1
ATOM 776 O O . GLY A 1 98 ? 22.787 7.566 -40.295 1.00 58.97 98 GLY A O 1
ATOM 777 N N . GLU A 1 99 ? 22.418 7.693 -42.507 1.00 60.19 99 GLU A N 1
ATOM 778 C CA . GLU A 1 99 ? 23.142 8.949 -42.760 1.00 60.19 99 GLU A CA 1
ATOM 779 C C . GLU A 1 99 ? 22.286 9.865 -43.656 1.00 60.19 99 GLU A C 1
ATOM 781 O O . GLU A 1 99 ? 22.032 9.553 -44.821 1.00 60.19 99 GLU A O 1
ATOM 786 N N . GLU A 1 100 ? 21.833 11.008 -43.125 1.00 55.78 100 GLU A N 1
ATOM 787 C CA . GLU A 1 100 ? 21.000 11.976 -43.866 1.00 55.78 100 GLU A CA 1
ATOM 788 C C . GLU A 1 100 ? 21.751 12.650 -45.033 1.00 55.78 100 GLU A C 1
ATOM 790 O O . GLU A 1 100 ? 21.125 13.104 -45.989 1.00 55.78 100 GLU A O 1
ATOM 795 N N . GLU A 1 101 ? 23.091 12.668 -45.010 1.00 55.94 101 GLU A N 1
ATOM 796 C CA . GLU A 1 101 ? 23.938 13.302 -46.039 1.00 55.94 101 GLU A CA 1
ATOM 797 C C . GLU A 1 101 ? 23.868 12.614 -47.419 1.00 55.94 101 GLU A C 1
ATOM 799 O O . GLU A 1 101 ? 24.257 13.213 -48.424 1.00 55.94 101 GLU A O 1
ATOM 804 N N . GLY A 1 102 ? 23.336 11.387 -47.500 1.00 54.47 102 GLY A N 1
ATOM 805 C CA . GLY A 1 102 ? 23.131 10.652 -48.755 1.00 54.47 102 GLY A CA 1
ATOM 806 C C . GLY A 1 102 ? 21.753 10.838 -49.406 1.00 54.47 102 GLY A C 1
ATOM 807 O O . GLY A 1 102 ? 21.544 10.373 -50.530 1.00 54.47 102 GLY A O 1
ATOM 808 N N . LEU A 1 103 ? 20.802 11.495 -48.732 1.00 58.78 103 LEU A N 1
ATOM 809 C CA . LEU A 1 103 ? 19.435 11.671 -49.230 1.00 58.78 103 LEU A CA 1
ATOM 810 C C . LEU A 1 103 ? 19.359 12.872 -50.184 1.00 58.78 103 LEU A C 1
ATOM 812 O O . LEU A 1 103 ? 19.220 14.018 -49.764 1.00 58.78 103 LEU A O 1
ATOM 816 N N . TYR A 1 104 ? 19.432 12.614 -51.491 1.00 58.84 104 TYR A N 1
ATOM 817 C CA . TYR A 1 104 ? 19.193 13.635 -52.515 1.00 58.84 104 TYR A CA 1
ATOM 818 C C . TYR A 1 104 ? 17.727 13.623 -52.962 1.00 58.84 104 TYR A C 1
ATOM 820 O O . TYR A 1 104 ? 17.196 12.579 -53.343 1.00 58.84 104 TYR A O 1
ATOM 828 N N . LEU A 1 105 ? 17.081 14.792 -52.969 1.00 57.72 105 LEU A N 1
ATOM 829 C CA . LEU A 1 105 ? 15.806 14.969 -53.667 1.00 57.72 105 LEU A CA 1
ATOM 830 C C . LEU A 1 105 ? 16.067 14.915 -55.183 1.00 57.7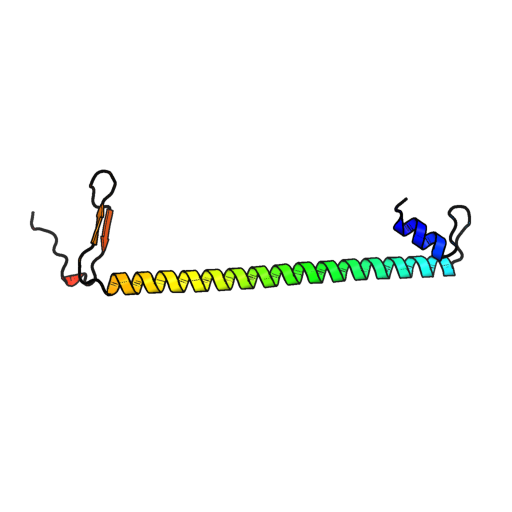2 105 LEU A C 1
ATOM 832 O O . LEU A 1 105 ? 17.009 15.566 -55.649 1.00 57.72 105 LEU A O 1
ATOM 836 N N . PRO A 1 106 ? 15.290 14.141 -55.963 1.00 53.00 106 PRO A N 1
ATOM 837 C CA . PRO A 1 106 ? 15.472 14.083 -57.407 1.00 53.00 106 PRO A CA 1
ATOM 838 C C . PRO A 1 106 ? 15.247 15.472 -58.014 1.00 53.00 106 PRO A C 1
ATOM 840 O O . PRO A 1 106 ? 14.345 16.198 -57.596 1.00 53.00 106 PRO A O 1
ATOM 843 N N . ALA A 1 107 ? 16.088 15.845 -58.981 1.00 54.69 107 ALA A N 1
ATOM 844 C CA . ALA A 1 107 ? 15.882 17.065 -59.752 1.00 54.69 107 ALA A CA 1
ATOM 845 C C . ALA A 1 107 ? 14.593 16.931 -60.581 1.00 54.69 107 ALA A C 1
ATOM 847 O O . ALA A 1 107 ? 14.388 15.888 -61.205 1.00 54.69 107 ALA A O 1
ATOM 848 N N . GLU A 1 108 ? 13.755 17.972 -60.527 1.00 51.66 108 GLU A N 1
ATOM 849 C CA . GLU A 1 108 ? 12.459 18.081 -61.222 1.00 51.66 108 GLU A CA 1
ATOM 850 C C . GLU A 1 108 ? 12.534 17.804 -62.732 1.00 51.66 108 GLU A C 1
ATOM 852 O O . GLU A 1 108 ? 13.501 18.264 -63.388 1.00 51.66 108 GLU A O 1
#

Secondary structure (DSSP, 8-state):
--HHHHHHHHHTT--TTSPPPHHHHHHHHHHHHHHHHHHHHHHHHHHHHHHHHHHHHHHHHHHHHHHHHHHHHHHHHH--SPEEEE-TTS-EEEEE-S-GGG-PPPP-

pLDDT: mean 82.88, std 13.81, range [51.66, 98.5]

Foldseek 3Di:
DDPVVVVLCVVLVHDPPDDDDPVSVVVSVVVVVVVVVVVVVVVVVVVVVVVVVVVVVVVVVVVVVVVVVVVVVVVLLPDQDWDFDADPVGDTDDIRHNDPVPDDDDDD

Organism: NCBI:txid1918948

Sequence (108 aa):
MHRLLSRQLRKLGLDTSSTPTTKQLANLLQRVSETYQQADDDRYLLERSLQISSDEMQAMFQQQKASAEGRLQALVNALPDIVFMLDEEGSYVEIVAGEEEGLYLPAE

Radius of gyration: 34.95 Å; chains: 1; bounding box: 54×31×97 Å